Protein AF-A0A6G3BXK6-F1 (afdb_monomer)

Foldseek 3Di:
DDPPPDLVVQVVVLVCCCVVPVVVDDQQAWDDDPDDDIDTSVRCVVCSVVSVVVSD

Solvent-accessible surface area (backbone atoms only — not comparable to full-atom values): 3431 Å² total; per-residue (Å²): 132,83,70,82,72,39,52,68,61,39,54,51,52,52,50,47,44,46,58,65,44,62,69,68,43,61,49,87,41,76,42,78,57,99,72,78,74,74,47,30,46,51,74,49,54,81,47,49,66,56,56,63,72,62,58,79

Radius of gyration: 12.24 Å; Cα contacts (8 Å, |Δi|>4): 48; chains: 1; bounding box: 28×22×28 Å

Nearest PDB structures (foldseek):
  7d8n-assembly1_A  TM=3.918E-01  e=4.262E+00  Homo sapiens
  6ta7-assembly3_D  TM=3.683E-01  e=3.983E+00  Homo sapiens

Secondary structure (DSSP, 8-state):
---TT-HHHHHHHHHHHIIIIITTS-TT-EE--SSS--EEHHHHGGGHHHHHHH--

Sequence (56 aa):
MGNIKDPKAFARLLHDVETKIFDALPDETWVYPGHGNDTSLGAERPHLPEWHARGW

pLDDT: mean 83.36, std 10.64, range [44.16, 92.31]

Structure (mmCIF, N/CA/C/O backbone):
data_AF-A0A6G3BXK6-F1
#
_entry.id   AF-A0A6G3BXK6-F1
#
loop_
_atom_site.group_PDB
_atom_site.id
_atom_site.type_symbol
_atom_site.label_atom_id
_atom_site.label_alt_id
_atom_site.label_comp_id
_atom_site.lab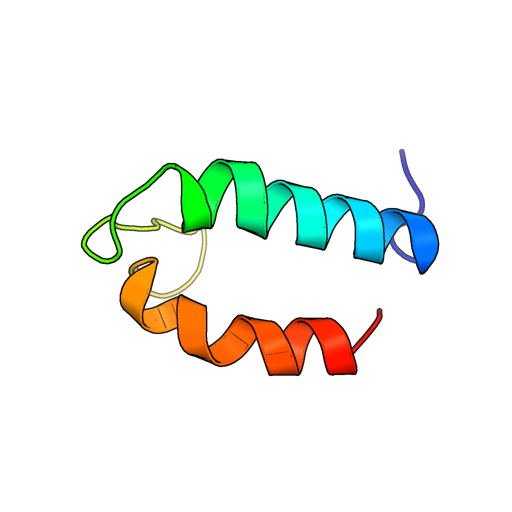el_asym_id
_atom_site.label_entity_id
_atom_site.label_seq_id
_atom_site.pdbx_PDB_ins_code
_atom_site.Cartn_x
_atom_site.Cartn_y
_atom_site.Cartn_z
_atom_site.occupancy
_atom_site.B_iso_or_equiv
_atom_site.auth_seq_id
_atom_site.auth_comp_id
_atom_site.auth_asym_id
_atom_site.auth_atom_id
_atom_site.pdbx_PDB_model_num
ATOM 1 N N . MET A 1 1 ? 9.226 10.778 -18.024 1.00 44.16 1 MET A N 1
ATOM 2 C CA . MET A 1 1 ? 8.035 9.925 -17.847 1.00 44.16 1 MET A CA 1
ATOM 3 C C . MET A 1 1 ? 8.478 8.478 -17.839 1.00 44.16 1 MET A C 1
ATOM 5 O O . MET A 1 1 ? 9.095 8.053 -18.805 1.00 44.16 1 MET A O 1
ATOM 9 N N . GLY A 1 2 ? 8.295 7.786 -16.713 1.00 51.75 2 GLY A N 1
ATOM 10 C CA . GLY A 1 2 ? 8.721 6.397 -16.545 1.00 51.75 2 GLY A CA 1
ATOM 11 C C . GLY A 1 2 ? 7.851 5.462 -17.377 1.00 51.75 2 GLY A C 1
ATOM 12 O O . GLY A 1 2 ? 6.628 5.580 -17.364 1.00 51.75 2 GLY A O 1
ATOM 13 N N . ASN A 1 3 ? 8.484 4.558 -18.122 1.00 56.03 3 ASN A N 1
ATOM 14 C CA . ASN A 1 3 ? 7.781 3.498 -18.828 1.00 56.03 3 ASN A CA 1
ATOM 15 C C . ASN A 1 3 ? 7.176 2.543 -17.792 1.00 56.03 3 ASN A C 1
ATOM 17 O O . ASN A 1 3 ? 7.883 1.726 -17.214 1.00 56.03 3 ASN A O 1
ATOM 21 N N . ILE A 1 4 ? 5.861 2.625 -17.613 1.00 58.88 4 ILE A N 1
ATOM 22 C CA . ILE A 1 4 ? 4.972 1.688 -16.893 1.00 58.88 4 ILE A CA 1
ATOM 23 C C . ILE A 1 4 ? 4.976 0.251 -17.468 1.00 58.88 4 ILE A C 1
ATOM 25 O O . ILE A 1 4 ? 4.001 -0.466 -17.335 1.00 58.88 4 ILE A O 1
ATOM 29 N N . LYS A 1 5 ? 6.043 -0.149 -18.166 1.00 63.66 5 LYS A N 1
ATOM 30 C CA . LYS A 1 5 ? 6.234 -1.476 -18.770 1.00 63.66 5 LYS A CA 1
ATOM 31 C C . LYS A 1 5 ? 7.525 -2.150 -18.303 1.00 63.66 5 LYS A C 1
ATOM 33 O O . LYS A 1 5 ? 7.934 -3.145 -18.893 1.00 63.66 5 LYS A O 1
ATOM 38 N N . ASP A 1 6 ? 8.232 -1.559 -17.337 1.00 77.19 6 ASP A N 1
ATOM 39 C CA . ASP A 1 6 ? 9.405 -2.190 -16.739 1.00 77.19 6 ASP A CA 1
ATOM 40 C C . ASP A 1 6 ? 8.967 -3.017 -15.515 1.00 77.19 6 ASP A C 1
ATOM 42 O O . ASP A 1 6 ? 8.539 -2.435 -14.513 1.00 77.19 6 ASP A O 1
ATOM 46 N N . PRO A 1 7 ? 9.096 -4.356 -15.552 1.00 79.25 7 PRO A N 1
ATOM 47 C CA . PRO A 1 7 ? 8.630 -5.221 -14.468 1.00 79.25 7 PRO A CA 1
ATOM 48 C C . PRO A 1 7 ? 9.336 -4.954 -13.133 1.00 79.25 7 PRO A C 1
ATOM 50 O O . PRO A 1 7 ? 8.760 -5.166 -12.066 1.00 79.25 7 PRO A O 1
ATOM 53 N N . LYS A 1 8 ? 10.589 -4.470 -13.158 1.00 81.19 8 LYS A N 1
ATOM 54 C CA . LYS A 1 8 ? 11.320 -4.117 -11.931 1.00 81.19 8 LYS A CA 1
ATOM 55 C C . LYS A 1 8 ? 10.795 -2.812 -11.344 1.00 81.19 8 LYS A C 1
ATOM 57 O O . LYS A 1 8 ? 10.709 -2.695 -10.122 1.00 81.19 8 LYS A O 1
ATOM 62 N N . ALA A 1 9 ? 10.438 -1.846 -12.189 1.00 84.06 9 ALA A N 1
ATOM 63 C CA . ALA A 1 9 ? 9.784 -0.618 -11.753 1.00 84.06 9 ALA A CA 1
ATOM 64 C C . ALA A 1 9 ? 8.404 -0.908 -11.145 1.00 84.06 9 ALA A C 1
ATOM 66 O O . ALA A 1 9 ? 8.095 -0.361 -10.088 1.00 84.06 9 ALA A O 1
ATOM 67 N N . PHE A 1 10 ? 7.618 -1.806 -11.748 1.00 85.75 10 PHE A N 1
ATOM 68 C CA . PHE A 1 10 ? 6.334 -2.223 -11.184 1.00 85.75 10 PHE A CA 1
ATOM 69 C C . PHE A 1 10 ? 6.498 -2.918 -9.827 1.00 85.75 10 PHE A C 1
ATOM 71 O O . PHE A 1 10 ? 5.879 -2.498 -8.853 1.00 85.75 10 PHE A O 1
ATOM 78 N N . ALA A 1 11 ? 7.399 -3.900 -9.720 1.00 85.56 11 ALA A N 1
ATOM 79 C CA . ALA A 1 11 ? 7.671 -4.582 -8.454 1.00 85.56 11 ALA A CA 1
ATOM 80 C C . ALA A 1 11 ? 8.128 -3.612 -7.349 1.00 85.56 11 ALA A C 1
ATOM 82 O O . ALA A 1 11 ? 7.729 -3.747 -6.194 1.00 85.56 11 ALA A O 1
ATOM 83 N N . ARG A 1 12 ? 8.938 -2.598 -7.694 1.00 88.31 12 ARG A N 1
ATOM 84 C CA . ARG A 1 12 ? 9.339 -1.548 -6.747 1.00 88.31 12 ARG A CA 1
ATOM 85 C C . ARG A 1 12 ? 8.149 -0.694 -6.311 1.00 88.31 12 ARG A C 1
ATOM 87 O O . ARG A 1 12 ? 8.031 -0.419 -5.124 1.00 88.31 12 ARG A O 1
ATOM 94 N N . LEU A 1 13 ? 7.291 -0.274 -7.240 1.00 89.50 13 LEU A N 1
ATOM 95 C CA . LEU A 1 13 ? 6.103 0.518 -6.914 1.00 89.50 13 LEU A CA 1
ATOM 96 C C . LEU A 1 13 ? 5.130 -0.265 -6.032 1.00 89.50 13 LEU A C 1
ATOM 98 O O . LEU A 1 13 ? 4.635 0.283 -5.054 1.00 89.50 13 LEU A O 1
ATOM 102 N N . LEU A 1 14 ? 4.896 -1.541 -6.341 1.00 88.94 14 LEU A N 1
ATOM 103 C CA . LEU A 1 14 ? 4.016 -2.398 -5.553 1.00 88.94 14 LEU A CA 1
ATOM 104 C C . LEU A 1 14 ? 4.560 -2.601 -4.133 1.00 88.94 14 LEU A C 1
ATOM 106 O O . LEU A 1 14 ? 3.822 -2.420 -3.171 1.00 88.94 14 LEU A O 1
ATOM 110 N N . HIS A 1 15 ? 5.864 -2.856 -3.991 1.00 89.81 15 HIS A N 1
ATOM 111 C CA . HIS A 1 15 ? 6.515 -2.946 -2.682 1.00 89.81 15 HIS A CA 1
ATOM 112 C C . HIS A 1 15 ? 6.415 -1.641 -1.874 1.00 89.81 15 HIS A C 1
ATOM 114 O O . HIS A 1 15 ? 6.171 -1.657 -0.667 1.00 89.81 15 HIS A O 1
ATOM 120 N N . ASP A 1 16 ? 6.592 -0.496 -2.533 1.00 90.94 16 ASP A N 1
ATOM 121 C CA . ASP A 1 16 ? 6.447 0.809 -1.893 1.00 90.94 16 ASP A CA 1
ATOM 122 C C . ASP A 1 16 ? 4.999 1.052 -1.442 1.00 90.94 16 ASP A C 1
ATOM 124 O O . ASP A 1 16 ? 4.787 1.592 -0.361 1.00 90.94 16 ASP A O 1
ATOM 128 N N . VAL A 1 17 ? 4.002 0.635 -2.228 1.00 90.44 17 VAL A N 1
ATOM 129 C CA . VAL A 1 17 ? 2.586 0.706 -1.841 1.00 90.44 17 VAL A CA 1
ATOM 130 C C . VAL A 1 17 ? 2.314 -0.189 -0.630 1.00 90.44 17 VAL A C 1
ATOM 132 O O . VAL A 1 17 ? 1.718 0.267 0.341 1.00 90.44 17 VAL A O 1
ATOM 135 N N . GLU A 1 18 ? 2.800 -1.428 -0.624 1.00 90.31 18 GLU A N 1
ATOM 136 C CA . GLU A 1 18 ? 2.624 -2.341 0.511 1.00 90.31 18 GLU A CA 1
ATOM 137 C C . GLU A 1 18 ? 3.231 -1.777 1.800 1.00 90.31 18 GLU A C 1
ATOM 139 O O . GLU A 1 18 ? 2.563 -1.710 2.825 1.00 90.31 18 GLU A O 1
ATOM 144 N N . THR A 1 19 ? 4.476 -1.310 1.746 1.00 92.31 19 THR A N 1
ATOM 145 C CA . THR A 1 19 ? 5.211 -0.864 2.942 1.00 92.31 19 THR A CA 1
ATOM 146 C C . THR A 1 19 ? 4.833 0.538 3.415 1.00 92.31 19 THR A C 1
ATOM 148 O O . THR A 1 19 ? 4.839 0.808 4.611 1.00 92.31 19 THR A O 1
ATOM 151 N N . LYS A 1 20 ? 4.512 1.461 2.502 1.00 91.81 20 LYS A N 1
ATOM 152 C CA . LYS A 1 20 ? 4.226 2.863 2.859 1.00 91.81 20 LYS A CA 1
ATOM 153 C C . LYS A 1 20 ? 2.742 3.156 3.018 1.00 91.81 20 LYS A C 1
ATOM 155 O O . LYS A 1 20 ? 2.411 4.160 3.640 1.00 91.81 20 LYS A O 1
ATOM 160 N N . ILE A 1 21 ? 1.869 2.337 2.431 1.00 89.31 21 ILE A N 1
ATOM 161 C CA . ILE A 1 21 ? 0.414 2.508 2.511 1.00 89.31 21 ILE A CA 1
ATOM 162 C C . ILE A 1 21 ? -0.172 1.397 3.382 1.00 89.31 21 ILE A C 1
ATOM 164 O O . ILE A 1 21 ? -0.672 1.694 4.459 1.00 89.31 21 ILE A O 1
ATOM 168 N N . PHE A 1 22 ? -0.073 0.129 2.967 1.00 88.12 22 PHE A N 1
ATOM 169 C CA . PHE A 1 22 ? -0.763 -0.977 3.652 1.00 88.12 22 PHE A CA 1
ATOM 170 C C . PHE A 1 22 ? -0.171 -1.344 5.021 1.00 88.12 22 PHE A C 1
ATOM 172 O O . PHE A 1 22 ? -0.909 -1.787 5.895 1.00 88.12 22 PHE A O 1
ATOM 179 N N . ASP A 1 23 ? 1.139 -1.190 5.216 1.00 88.69 23 ASP A N 1
ATOM 180 C CA . ASP A 1 23 ? 1.799 -1.468 6.502 1.00 88.69 23 ASP A CA 1
ATOM 181 C C . ASP A 1 23 ? 1.760 -0.254 7.448 1.00 88.69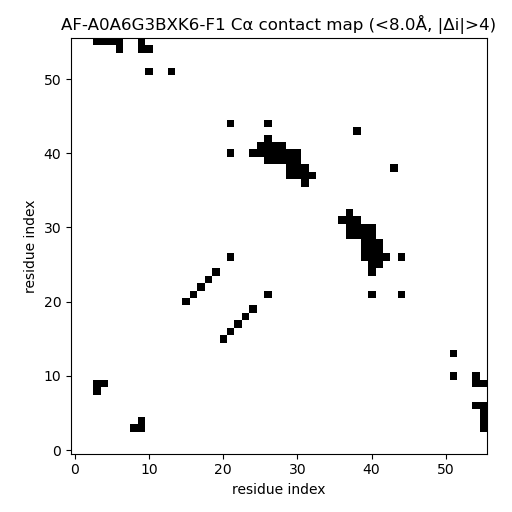 23 ASP A C 1
ATOM 183 O O . ASP A 1 23 ? 1.746 -0.39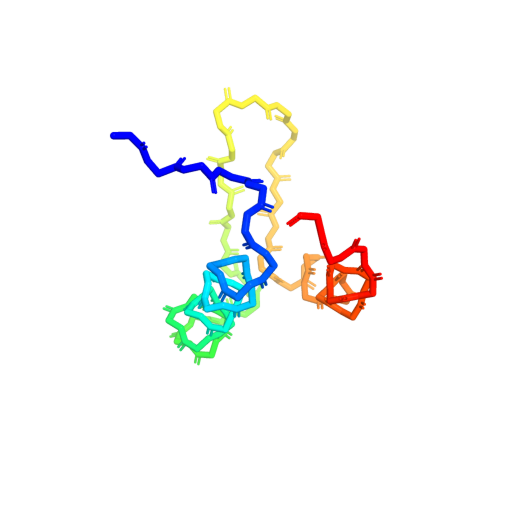6 8.668 1.00 88.69 23 ASP A O 1
ATOM 187 N N . ALA A 1 24 ? 1.698 0.959 6.889 1.00 91.81 24 ALA A N 1
ATOM 188 C CA . ALA A 1 24 ? 1.679 2.198 7.665 1.00 91.81 24 ALA A CA 1
ATOM 189 C C . ALA A 1 24 ? 0.270 2.632 8.102 1.00 91.81 24 ALA A C 1
ATOM 191 O O . ALA A 1 24 ? 0.136 3.361 9.088 1.00 91.81 24 ALA A O 1
ATOM 192 N N . LEU A 1 25 ? -0.772 2.237 7.364 1.00 89.75 25 LEU A N 1
ATOM 193 C CA . LEU A 1 25 ? -2.152 2.661 7.590 1.00 89.75 25 LEU A CA 1
ATOM 194 C C . LEU A 1 25 ? -3.042 1.460 7.951 1.00 89.75 25 LEU A C 1
ATOM 196 O O . LEU A 1 25 ? -2.878 0.382 7.384 1.00 89.75 25 LEU A O 1
ATOM 200 N N . PRO A 1 26 ? -4.005 1.625 8.875 1.00 89.12 26 PRO A N 1
ATOM 201 C CA . PRO A 1 26 ? -4.915 0.551 9.257 1.00 89.12 26 PRO A CA 1
ATOM 202 C C . PRO A 1 26 ? -5.898 0.209 8.129 1.00 89.12 26 PRO A C 1
ATOM 204 O O . PRO A 1 26 ? -6.263 1.069 7.327 1.00 89.12 26 PRO A O 1
ATOM 207 N N . ASP A 1 27 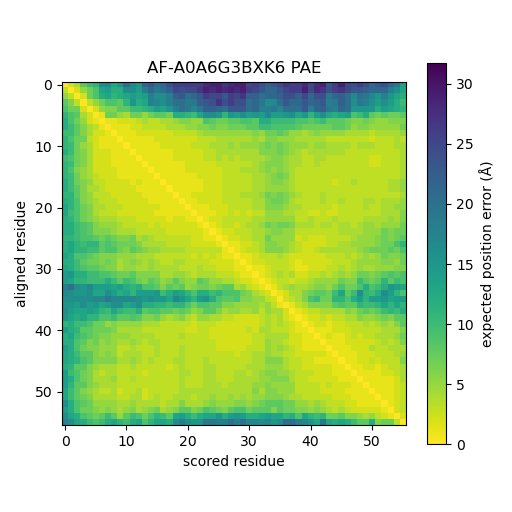? -6.403 -1.025 8.135 1.00 87.75 27 ASP A N 1
ATOM 208 C CA . ASP A 1 27 ? -7.363 -1.556 7.152 1.00 87.75 27 ASP A CA 1
ATOM 209 C C . ASP A 1 27 ? -8.682 -0.756 7.068 1.00 87.75 27 ASP A C 1
ATOM 211 O O . ASP A 1 27 ? -9.373 -0.783 6.050 1.00 87.75 27 ASP A O 1
ATOM 215 N N . GLU A 1 28 ? -9.022 -0.002 8.116 1.00 88.69 28 GLU A N 1
ATOM 216 C CA . GLU A 1 28 ? -10.188 0.894 8.171 1.00 88.69 28 GLU A CA 1
ATOM 217 C C . GLU A 1 28 ? -9.993 2.198 7.372 1.00 88.69 28 GLU A C 1
ATOM 219 O O . GLU A 1 28 ? -10.915 3.007 7.249 1.00 88.69 28 GLU A O 1
ATOM 224 N N . THR A 1 29 ? -8.793 2.427 6.832 1.00 90.75 29 THR A N 1
ATOM 225 C CA 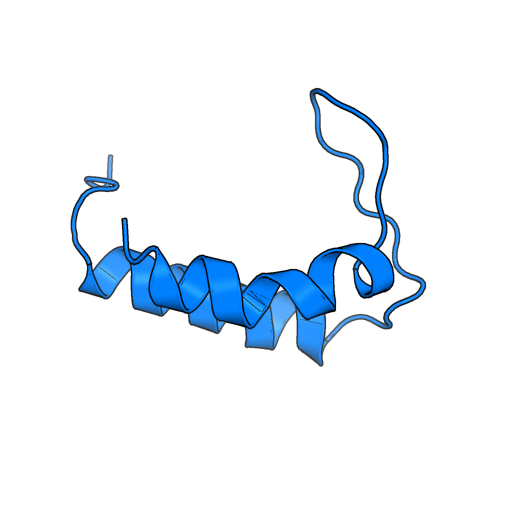. THR A 1 29 ? -8.476 3.626 6.055 1.00 90.75 29 THR A CA 1
ATOM 226 C C . THR A 1 29 ? -9.213 3.619 4.726 1.00 90.75 29 THR A C 1
ATOM 228 O O . THR A 1 29 ? -9.100 2.678 3.939 1.00 90.75 29 THR A O 1
ATOM 231 N N . TRP A 1 30 ? -9.921 4.711 4.457 1.00 90.25 30 TRP A N 1
ATOM 232 C CA . TRP A 1 30 ? -10.629 4.921 3.204 1.00 90.25 30 TRP A CA 1
ATOM 233 C C . TRP A 1 30 ? -9.696 5.379 2.086 1.00 90.25 30 TRP A C 1
ATOM 235 O O . TRP A 1 30 ? -8.875 6.283 2.254 1.00 90.25 30 TRP A O 1
ATOM 245 N N . VAL A 1 31 ? -9.890 4.780 0.920 1.00 88.06 31 VAL A N 1
ATOM 246 C CA . VAL A 1 31 ? -9.268 5.126 -0.349 1.00 88.06 31 VAL A CA 1
ATOM 247 C C . VAL A 1 31 ? -10.348 5.735 -1.235 1.00 88.06 31 VAL A C 1
ATOM 249 O O . VAL A 1 31 ? -11.342 5.094 -1.575 1.00 88.06 31 VAL A O 1
ATOM 252 N N . TYR A 1 32 ? -10.140 6.993 -1.616 1.00 85.50 32 TYR A N 1
ATOM 253 C CA . TYR A 1 32 ? -11.051 7.743 -2.476 1.00 85.50 32 TYR A CA 1
ATOM 254 C C . TYR A 1 32 ? -10.427 7.917 -3.863 1.00 85.50 32 TYR A C 1
ATOM 256 O O . TYR A 1 32 ? -9.705 8.893 -4.097 1.00 85.50 32 TYR A O 1
ATOM 264 N N . PRO A 1 33 ? -10.648 6.971 -4.791 1.00 82.06 33 PRO A N 1
ATOM 265 C CA . PRO A 1 33 ? -10.167 7.120 -6.152 1.00 82.06 33 PRO A CA 1
ATOM 266 C C . PRO A 1 33 ? -10.932 8.242 -6.865 1.00 82.06 33 PRO A C 1
ATOM 268 O O . PRO A 1 33 ? -12.126 8.442 -6.662 1.00 82.06 33 PRO A O 1
ATOM 271 N N . GLY A 1 34 ? -10.250 8.961 -7.760 1.00 78.38 34 GLY A N 1
ATOM 272 C CA . GLY A 1 34 ? -10.876 10.023 -8.562 1.00 78.38 34 GLY A CA 1
ATOM 273 C C . GLY A 1 34 ? -11.926 9.526 -9.570 1.00 78.38 34 GLY A C 1
ATOM 274 O O . GLY A 1 34 ? -12.625 10.338 -10.168 1.00 78.38 34 GLY A O 1
ATOM 275 N N . HIS A 1 35 ? -12.033 8.211 -9.778 1.00 81.12 35 HIS A N 1
ATOM 276 C CA . HIS A 1 35 ? -13.046 7.562 -10.607 1.00 81.12 35 HIS A CA 1
ATOM 277 C C . HIS A 1 35 ? -13.330 6.153 -10.066 1.00 81.12 35 HIS A C 1
ATOM 279 O O . HIS A 1 35 ? -12.393 5.385 -9.854 1.00 81.12 35 HIS A O 1
ATOM 285 N N . GLY A 1 36 ? -14.606 5.797 -9.903 1.00 75.56 36 GLY A N 1
ATOM 286 C CA . GLY A 1 36 ? -15.042 4.518 -9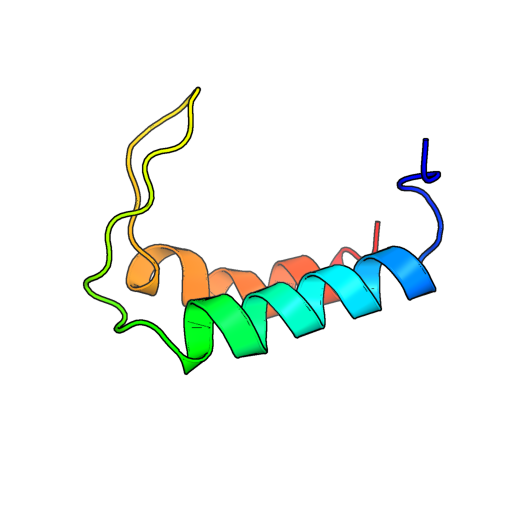.330 1.00 75.56 36 GLY A CA 1
ATOM 287 C C . GLY A 1 36 ? -15.668 4.676 -7.946 1.00 75.56 36 GLY A C 1
ATOM 288 O O . GLY A 1 36 ? -15.948 5.793 -7.515 1.00 75.56 36 GLY A O 1
ATOM 289 N N . ASN A 1 37 ? -15.912 3.547 -7.283 1.00 77.44 37 ASN A N 1
ATOM 290 C CA . ASN A 1 37 ? -16.428 3.534 -5.917 1.00 77.44 37 ASN A CA 1
ATOM 291 C C . ASN A 1 37 ? -15.295 3.803 -4.924 1.00 77.44 37 ASN A C 1
ATOM 293 O O . ASN A 1 37 ? -14.163 3.360 -5.129 1.00 77.44 37 ASN A O 1
ATOM 297 N N . ASP A 1 38 ? -15.625 4.497 -3.841 1.00 85.88 38 ASP A N 1
ATOM 298 C CA . ASP A 1 38 ? -14.817 4.507 -2.631 1.00 85.88 38 ASP A CA 1
ATOM 299 C C . ASP A 1 38 ? -14.571 3.074 -2.143 1.00 85.88 38 ASP A C 1
ATOM 301 O O . ASP A 1 38 ? -15.418 2.186 -2.252 1.00 85.88 38 ASP A O 1
ATOM 305 N N . THR A 1 39 ? -13.362 2.842 -1.653 1.00 87.81 39 THR A N 1
ATOM 306 C CA . THR A 1 39 ? -12.940 1.550 -1.116 1.00 87.81 39 THR A CA 1
ATOM 307 C C . THR A 1 39 ? -12.133 1.779 0.155 1.00 87.81 39 THR A C 1
ATOM 309 O O . THR A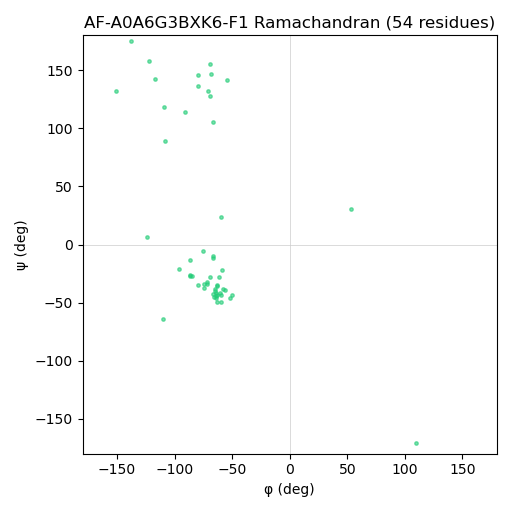 1 39 ? -11.874 2.918 0.541 1.00 87.81 39 THR A O 1
ATOM 312 N N . SER A 1 40 ? -11.748 0.715 0.844 1.00 92.19 40 SER A N 1
ATOM 313 C CA . SER A 1 40 ? -10.849 0.784 1.993 1.00 92.19 40 SER A CA 1
ATOM 314 C C . SER A 1 40 ? -9.619 -0.082 1.769 1.00 92.19 40 SER A C 1
ATOM 316 O O . SER A 1 40 ? -9.654 -1.045 0.998 1.00 92.19 40 SER A O 1
ATOM 318 N N . LEU A 1 41 ? -8.539 0.225 2.490 1.00 89.75 41 LEU A N 1
ATOM 319 C CA . LEU A 1 41 ? -7.325 -0.590 2.447 1.00 89.75 41 LEU A CA 1
ATOM 320 C C . LEU A 1 41 ? -7.621 -2.046 2.815 1.00 89.75 41 LEU A C 1
ATOM 322 O O . LEU A 1 41 ? -7.120 -2.948 2.154 1.00 89.75 41 LEU A O 1
ATOM 326 N N . GLY A 1 42 ? -8.492 -2.293 3.795 1.00 89.62 42 GLY A N 1
ATOM 327 C CA . GLY A 1 42 ? -8.902 -3.645 4.171 1.00 89.62 42 GLY A CA 1
ATOM 328 C C . GLY A 1 42 ? -9.630 -4.398 3.057 1.00 89.62 42 GLY A C 1
ATOM 329 O O . GLY A 1 42 ? -9.433 -5.603 2.906 1.00 89.62 42 GLY A O 1
ATOM 330 N N . ALA A 1 43 ? -10.436 -3.699 2.253 1.00 89.81 43 ALA A N 1
ATOM 331 C CA . ALA A 1 43 ? -11.114 -4.291 1.103 1.00 89.81 43 ALA A CA 1
ATOM 332 C C . ALA A 1 43 ? -10.139 -4.597 -0.047 1.00 89.81 43 ALA A C 1
ATOM 334 O O . ALA A 1 43 ? -10.303 -5.601 -0.736 1.00 89.81 43 ALA A O 1
ATOM 335 N N . GLU A 1 44 ? -9.099 -3.778 -0.230 1.00 89.38 44 GLU A N 1
ATOM 336 C CA . GLU A 1 44 ? -8.103 -3.954 -1.294 1.00 89.38 44 GLU A CA 1
ATOM 337 C C . GLU A 1 44 ? -6.962 -4.921 -0.930 1.00 89.38 44 GLU A C 1
ATOM 339 O O . GLU A 1 44 ? -6.404 -5.577 -1.807 1.00 89.38 44 GLU A O 1
ATOM 344 N N . ARG A 1 45 ? -6.631 -5.082 0.356 1.00 88.06 45 ARG A N 1
ATOM 345 C CA . ARG A 1 45 ? -5.539 -5.943 0.848 1.00 88.06 45 ARG A CA 1
ATOM 346 C C . ARG A 1 45 ? -5.535 -7.383 0.300 1.00 88.06 45 ARG A C 1
ATOM 348 O O . ARG A 1 45 ? -4.455 -7.848 -0.075 1.00 88.06 45 ARG A O 1
ATOM 355 N N . PRO A 1 46 ? -6.669 -8.110 0.195 1.00 90.75 46 PRO A N 1
ATOM 356 C CA . PRO A 1 46 ? -6.676 -9.455 -0.389 1.00 90.75 46 PRO A CA 1
ATOM 357 C C . PRO A 1 46 ? -6.358 -9.492 -1.894 1.00 90.75 46 PRO A C 1
ATOM 359 O O . PRO A 1 46 ? -6.104 -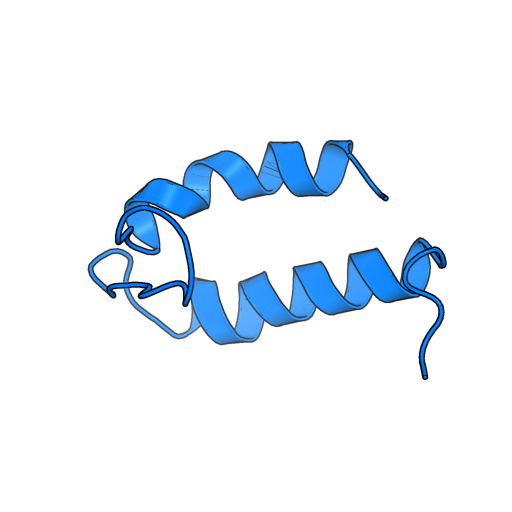10.575 -2.418 1.00 90.75 46 PRO A O 1
ATOM 362 N N . HIS A 1 47 ? -6.330 -8.348 -2.588 1.00 87.94 47 HIS A N 1
ATOM 363 C CA . HIS A 1 47 ? -5.981 -8.255 -4.008 1.00 87.94 47 HIS A CA 1
ATOM 364 C C . HIS A 1 47 ? -4.471 -8.114 -4.263 1.00 87.94 47 HIS A C 1
ATOM 366 O O . HIS A 1 47 ? -4.027 -8.339 -5.389 1.00 87.94 47 HIS A O 1
ATOM 372 N N . LEU A 1 48 ? -3.655 -7.824 -3.239 1.00 87.00 48 LEU A N 1
ATOM 373 C CA . LEU A 1 48 ? -2.194 -7.714 -3.378 1.00 87.00 48 LEU A CA 1
ATOM 374 C C . LEU A 1 48 ? -1.547 -8.939 -4.065 1.00 87.00 48 LEU A C 1
ATOM 376 O O . LEU A 1 48 ? -0.767 -8.740 -5.000 1.00 87.00 48 LEU A O 1
ATOM 380 N N . PRO A 1 49 ? -1.884 -10.200 -3.713 1.00 87.69 49 PRO A N 1
ATOM 381 C CA . PRO A 1 49 ? -1.310 -11.373 -4.377 1.00 87.69 49 PRO A CA 1
ATOM 382 C C . PRO A 1 49 ? -1.667 -11.453 -5.867 1.00 87.69 49 PRO A C 1
ATOM 384 O O . PRO A 1 49 ? -0.849 -11.883 -6.680 1.00 87.69 49 PRO A O 1
ATOM 387 N N . GLU A 1 50 ? -2.873 -11.019 -6.241 1.00 88.88 50 GLU A N 1
ATOM 388 C CA . GLU A 1 50 ? -3.307 -10.950 -7.639 1.00 88.88 50 GLU A CA 1
ATOM 389 C C . GLU A 1 50 ? -2.491 -9.903 -8.407 1.00 88.88 50 GLU A C 1
ATOM 391 O O . GLU A 1 50 ? -2.037 -10.158 -9.523 1.00 88.88 50 GLU A O 1
ATOM 396 N N . TRP A 1 51 ? -2.250 -8.735 -7.807 1.00 88.06 51 TRP A N 1
ATOM 397 C CA . TRP A 1 51 ? -1.450 -7.674 -8.422 1.00 88.06 51 TRP A CA 1
ATOM 398 C C . TRP A 1 51 ? 0.010 -8.095 -8.612 1.00 88.06 51 TRP A C 1
ATOM 400 O O . TRP A 1 51 ? 0.576 -7.849 -9.679 1.00 88.06 51 TRP A O 1
ATOM 410 N N . HIS A 1 52 ? 0.584 -8.810 -7.636 1.00 84.12 52 HIS A N 1
ATOM 411 C CA . HIS A 1 52 ? 1.900 -9.451 -7.765 1.00 84.12 52 HIS A CA 1
ATOM 412 C C . HIS A 1 52 ? 1.932 -10.460 -8.919 1.00 84.12 52 HIS A C 1
ATOM 414 O O . HIS A 1 52 ? 2.875 -10.457 -9.708 1.00 84.12 52 HIS A O 1
ATOM 420 N N . ALA A 1 53 ? 0.894 -11.290 -9.060 1.00 84.75 53 ALA A N 1
ATOM 421 C CA . ALA A 1 53 ? 0.813 -12.293 -10.122 1.00 84.75 53 ALA A CA 1
ATOM 422 C C . ALA A 1 53 ? 0.627 -11.689 -11.528 1.00 84.75 53 ALA A C 1
ATOM 424 O O . ALA A 1 53 ? 1.052 -12.293 -12.513 1.00 84.75 53 ALA A O 1
ATOM 425 N N . ARG A 1 54 ? 0.002 -10.508 -11.639 1.00 81.12 54 ARG A N 1
ATOM 426 C CA . ARG A 1 54 ? -0.235 -9.831 -12.926 1.00 81.12 54 ARG A CA 1
ATOM 427 C C . ARG A 1 54 ? 1.024 -9.202 -13.524 1.00 81.12 54 ARG A C 1
ATOM 429 O O . ARG A 1 54 ? 1.147 -9.206 -14.744 1.00 81.12 54 ARG A O 1
ATOM 436 N N . GLY A 1 55 ? 1.936 -8.689 -12.693 1.00 68.69 55 GLY A N 1
ATOM 437 C CA . GLY A 1 55 ? 3.306 -8.316 -13.084 1.00 68.69 55 GLY A CA 1
ATOM 438 C C . GLY A 1 55 ? 3.460 -7.363 -14.285 1.00 68.69 55 GLY A C 1
ATOM 439 O O . GLY A 1 55 ? 4.439 -7.506 -15.018 1.00 68.69 55 GLY A O 1
ATOM 440 N N . TRP A 1 56 ? 2.499 -6.460 -14.519 1.00 64.69 56 TRP A N 1
ATOM 441 C CA . TRP A 1 56 ? 2.407 -5.618 -15.727 1.00 64.69 56 TRP A CA 1
ATOM 442 C C . TRP A 1 56 ? 3.477 -4.519 -15.860 1.00 64.69 56 TRP A C 1
ATOM 444 O O . TRP A 1 56 ? 3.983 -4.016 -14.832 1.00 64.69 56 TRP A O 1
#

Mean predicted a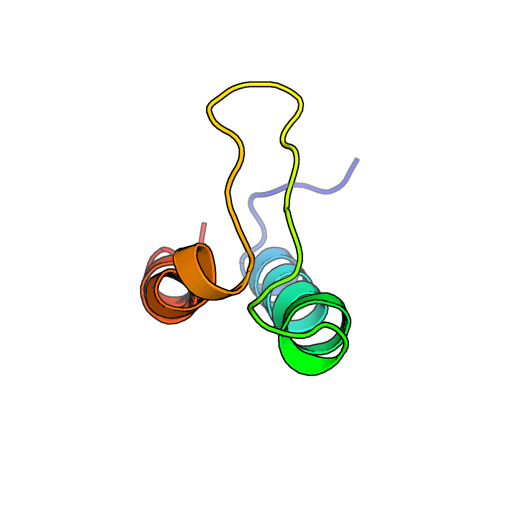ligned error: 6.22 Å